Protein AF-X8J0F7-F1 (afdb_monomer_lite)

pLDDT: mean 70.77, std 17.26, range [36.97, 91.19]

Sequence (158 aa):
MPSQSASIRELEEFAALPSLRHLTVNLDLKHPDLPTELDFECTTLETLTSSGPVRLSTVYKDLSLSARVLLSLWPSLERVTWSDEDPARTQLAHFFNSEVLPFNRKLLFGTHRDDAESSANMSKKEMKALFKLVMEDVEEADSDSDVDTYFSEESGSE

Radius of gyration: 21.39 Å; chains: 1; bounding box: 71×49×49 Å

Secondary structure (DSSP, 8-state):
-----B-HHHHHHHHTSTT--EEEE-BEESSPPPPP---S------EEEE-SS-EE-SSHHHHHHHHHHHHHH-TT--EEEE--S-HHHHHHHHHIIIIIHHHHHHHHHPPSSSSHHHHTTS-HHHHHHHHHHHHHHHHHTT----------------

Organism: NCBI:txid1086054

Structure (mmCIF, N/CA/C/O backbone):
data_AF-X8J0F7-F1
#
_entry.id   AF-X8J0F7-F1
#
loop_
_atom_site.group_PDB
_atom_site.id
_atom_site.type_symbol
_atom_site.label_atom_id
_atom_site.label_alt_id
_atom_site.label_comp_id
_atom_site.label_asym_id
_atom_site.label_entity_id
_atom_site.label_seq_id
_atom_site.pdbx_PDB_ins_code
_atom_site.Cartn_x
_atom_site.Cartn_y
_atom_site.Cartn_z
_atom_site.occupancy
_atom_site.B_iso_or_equiv
_atom_site.auth_seq_id
_atom_site.auth_comp_id
_atom_site.auth_asym_id
_atom_site.auth_atom_id
_atom_site.pdbx_PDB_model_num
ATOM 1 N N . MET A 1 1 ? 5.377 22.101 -10.826 1.00 38.06 1 MET A N 1
ATOM 2 C CA . MET A 1 1 ? 5.559 22.239 -9.363 1.00 38.06 1 MET A CA 1
ATOM 3 C C . MET A 1 1 ? 6.566 21.187 -8.940 1.00 38.06 1 MET A C 1
ATOM 5 O O . MET A 1 1 ? 6.484 20.106 -9.513 1.00 38.06 1 MET A O 1
ATOM 9 N N . PRO A 1 2 ? 7.532 21.461 -8.047 1.00 39.62 2 PRO A N 1
ATOM 10 C CA . PRO A 1 2 ? 8.383 20.388 -7.554 1.00 39.62 2 PRO A CA 1
ATOM 11 C C . PRO A 1 2 ? 7.465 19.366 -6.880 1.00 39.62 2 PRO A C 1
ATOM 13 O O . PRO A 1 2 ? 6.646 19.727 -6.037 1.00 39.62 2 PRO A O 1
ATOM 16 N N . SER A 1 3 ? 7.528 18.124 -7.350 1.00 51.38 3 SER A N 1
ATOM 17 C CA . SER A 1 3 ? 6.732 16.998 -6.875 1.00 51.38 3 SER A CA 1
ATOM 18 C C . SER A 1 3 ? 7.201 16.635 -5.469 1.00 51.38 3 SER A C 1
ATOM 20 O O . SER A 1 3 ? 8.025 15.735 -5.303 1.00 51.38 3 SER A O 1
ATOM 22 N N . GLN A 1 4 ? 6.760 17.390 -4.464 1.00 65.75 4 GLN A N 1
ATOM 23 C CA . GLN A 1 4 ? 7.032 17.052 -3.074 1.00 65.75 4 GLN A CA 1
ATOM 24 C C . GLN A 1 4 ? 6.394 15.694 -2.808 1.00 65.75 4 GLN A C 1
ATOM 26 O O . GLN A 1 4 ? 5.190 15.512 -2.993 1.00 65.75 4 GLN A O 1
ATOM 31 N N . SER A 1 5 ? 7.243 14.711 -2.518 1.00 72.06 5 SER A N 1
ATOM 32 C CA . SER A 1 5 ? 6.780 13.411 -2.068 1.00 72.06 5 SER A CA 1
ATOM 33 C C . SER A 1 5 ? 6.149 13.579 -0.691 1.00 72.06 5 SER A C 1
ATOM 35 O O . SER A 1 5 ? 6.738 14.252 0.150 1.00 72.06 5 SER A O 1
ATOM 37 N N . ALA A 1 6 ? 4.987 12.968 -0.469 1.00 75.31 6 ALA A N 1
ATOM 38 C CA . ALA A 1 6 ? 4.347 12.918 0.830 1.00 75.31 6 ALA A CA 1
ATOM 39 C C . ALA A 1 6 ? 5.215 12.088 1.778 1.00 75.31 6 ALA A C 1
ATOM 41 O O . ALA A 1 6 ? 5.395 10.880 1.594 1.00 75.31 6 ALA A O 1
ATOM 42 N N . SER A 1 7 ? 5.764 12.763 2.776 1.00 75.88 7 SER A N 1
ATOM 43 C CA . SER A 1 7 ? 6.413 12.155 3.928 1.00 75.88 7 SER A CA 1
ATOM 44 C C . SER A 1 7 ? 5.392 11.427 4.803 1.00 75.88 7 SER A C 1
ATOM 46 O O . SER A 1 7 ? 4.195 11.707 4.756 1.00 75.88 7 SER A O 1
ATOM 48 N N . ILE A 1 8 ? 5.861 10.524 5.666 1.00 77.06 8 ILE A N 1
ATOM 49 C CA . ILE A 1 8 ? 4.989 9.801 6.606 1.00 77.06 8 ILE A CA 1
ATOM 50 C C . ILE A 1 8 ? 4.225 10.761 7.522 1.00 77.06 8 ILE A C 1
ATOM 52 O O . ILE A 1 8 ? 3.048 10.539 7.781 1.00 77.06 8 ILE A O 1
ATOM 56 N N . ARG A 1 9 ? 4.841 11.880 7.918 1.00 76.06 9 ARG A N 1
ATOM 57 C CA . ARG A 1 9 ? 4.177 12.923 8.707 1.00 76.06 9 ARG A CA 1
ATOM 58 C C . ARG A 1 9 ? 2.995 13.560 7.971 1.00 76.06 9 ARG A C 1
ATOM 60 O O . ARG A 1 9 ? 1.953 13.794 8.566 1.00 76.06 9 ARG A O 1
ATOM 67 N N . GLU A 1 10 ? 3.130 13.817 6.674 1.00 81.38 10 GLU A N 1
ATOM 68 C CA . GLU A 1 10 ? 2.009 14.322 5.873 1.00 81.38 10 GLU A CA 1
ATOM 69 C C . GLU A 1 10 ? 0.919 13.249 5.724 1.00 81.38 10 GLU A C 1
ATOM 71 O O . GLU A 1 10 ? -0.267 13.567 5.775 1.00 81.38 10 GLU A O 1
ATOM 76 N N . LEU A 1 11 ? 1.292 11.967 5.613 1.00 84.56 11 LEU A N 1
ATOM 77 C CA . LEU A 1 11 ? 0.326 10.861 5.613 1.00 84.56 11 LEU A CA 1
ATOM 78 C C . LEU A 1 11 ? -0.441 10.754 6.942 1.00 84.56 11 LEU A C 1
ATOM 80 O O . LEU A 1 11 ? -1.639 10.483 6.904 1.00 84.56 11 LEU A O 1
ATOM 84 N N . GLU A 1 12 ? 0.202 11.004 8.087 1.00 84.88 12 GLU A N 1
ATOM 85 C CA . GLU A 1 12 ? -0.459 11.084 9.401 1.00 84.88 12 GLU A CA 1
ATOM 86 C C . GLU A 1 12 ? -1.516 12.194 9.433 1.00 84.88 12 GLU A C 1
ATOM 88 O O . GLU A 1 12 ? -2.652 11.957 9.847 1.00 84.88 12 GLU A O 1
ATOM 93 N N . GLU A 1 13 ? -1.179 13.387 8.934 1.00 83.19 13 GLU A N 1
ATOM 94 C CA . GLU A 1 13 ? -2.120 14.510 8.858 1.00 83.19 13 GLU A CA 1
ATOM 95 C C . GLU A 1 13 ? -3.337 14.173 7.985 1.00 83.19 13 GLU A C 1
ATOM 97 O O . GLU A 1 13 ? -4.473 14.479 8.357 1.00 83.19 13 GLU A O 1
ATOM 102 N N . PHE A 1 14 ? -3.135 13.482 6.856 1.00 85.25 14 PHE A N 1
ATOM 103 C CA . PHE A 1 14 ? -4.243 12.997 6.029 1.00 85.25 14 PHE A CA 1
ATOM 104 C C . PHE A 1 14 ? -5.058 11.907 6.723 1.00 85.25 14 PHE A C 1
ATOM 106 O O . PHE A 1 14 ? -6.282 11.874 6.587 1.00 85.25 14 PHE A O 1
ATOM 113 N N . ALA A 1 15 ? -4.407 11.019 7.471 1.00 84.25 15 ALA A N 1
ATOM 114 C CA . ALA A 1 15 ? -5.077 9.936 8.173 1.00 84.25 15 ALA A CA 1
ATOM 115 C C . ALA A 1 15 ? -6.011 10.433 9.285 1.00 84.25 15 ALA A C 1
ATOM 117 O O . ALA A 1 15 ? -6.984 9.741 9.583 1.00 84.25 15 ALA A O 1
ATOM 118 N N . ALA A 1 16 ? -5.783 11.640 9.812 1.00 82.38 16 ALA A N 1
ATOM 119 C CA . ALA A 1 16 ? -6.661 12.309 10.771 1.00 82.38 16 ALA A CA 1
ATOM 120 C C . ALA A 1 16 ? -7.908 12.974 10.142 1.00 82.38 16 ALA A C 1
ATOM 122 O O . ALA A 1 16 ? -8.793 13.429 10.871 1.00 82.38 16 ALA A O 1
ATOM 123 N N . LEU A 1 17 ? -8.013 13.064 8.808 1.00 81.19 17 LEU A N 1
ATOM 124 C CA . LEU A 1 17 ? -9.132 13.744 8.146 1.00 81.19 17 LEU A CA 1
ATOM 125 C C . LEU A 1 17 ? -10.400 12.872 8.114 1.00 81.19 17 LEU A C 1
ATOM 127 O O . LEU A 1 17 ? -10.439 11.870 7.394 1.00 81.19 17 LEU A O 1
ATOM 131 N N . PRO A 1 18 ? -11.493 13.262 8.795 1.00 74.69 18 PRO A N 1
ATOM 132 C CA . PRO A 1 18 ? -12.695 12.441 8.848 1.00 74.69 18 PRO A CA 1
ATOM 133 C C . PRO A 1 18 ? -13.294 12.242 7.450 1.00 74.69 18 PRO A C 1
ATOM 135 O O . PRO A 1 18 ? -13.391 13.173 6.653 1.00 74.69 18 PRO A O 1
ATOM 138 N N . SER A 1 19 ? -13.773 11.025 7.176 1.00 76.94 19 SER A N 1
ATOM 139 C CA . SER A 1 19 ? -14.406 10.635 5.902 1.00 76.94 19 SER A CA 1
ATOM 140 C C . SER A 1 19 ? -13.498 10.640 4.662 1.00 76.94 19 SER A C 1
ATOM 142 O O . SER A 1 19 ? -14.010 10.582 3.540 1.00 76.94 19 SER A O 1
ATOM 144 N N . LEU A 1 20 ? -12.170 10.668 4.823 1.00 82.38 20 LEU A N 1
ATOM 145 C CA . LEU A 1 20 ? -11.245 10.499 3.704 1.00 82.38 20 LEU A CA 1
ATOM 146 C C . LEU A 1 20 ? -11.343 9.069 3.138 1.00 82.38 20 LEU A C 1
ATOM 148 O O . LEU A 1 20 ? -10.981 8.103 3.801 1.00 82.38 20 LEU A O 1
ATOM 152 N N . ARG A 1 21 ? -11.841 8.937 1.902 1.00 80.12 21 ARG A N 1
ATOM 153 C CA . ARG A 1 21 ? -11.978 7.639 1.200 1.00 80.12 21 ARG A CA 1
ATOM 154 C C . ARG A 1 21 ? -10.952 7.419 0.094 1.00 80.12 21 ARG A C 1
ATOM 156 O O . ARG A 1 21 ? -10.605 6.281 -0.213 1.00 80.12 21 ARG A O 1
ATOM 163 N N . HIS A 1 22 ? -10.464 8.514 -0.482 1.00 82.75 22 HIS A N 1
ATOM 164 C CA . HIS A 1 22 ? -9.505 8.511 -1.576 1.00 82.75 22 HIS A CA 1
ATOM 165 C C . HIS A 1 22 ? -8.441 9.574 -1.320 1.00 82.75 22 HIS A C 1
ATOM 167 O O . HIS A 1 22 ? -8.775 10.723 -1.031 1.00 82.75 22 HIS A O 1
ATOM 173 N N . LEU A 1 23 ? -7.173 9.193 -1.458 1.00 86.38 23 LEU A N 1
ATOM 174 C CA . LEU A 1 23 ? -6.031 10.093 -1.331 1.00 86.38 23 LEU A CA 1
ATOM 175 C C . LEU A 1 23 ? -5.135 9.929 -2.555 1.00 86.38 23 LEU A C 1
ATOM 177 O O . LEU A 1 23 ? -4.815 8.807 -2.940 1.00 86.38 23 LEU A O 1
ATOM 181 N N . THR A 1 24 ? -4.749 11.044 -3.173 1.00 87.44 24 THR A N 1
ATOM 182 C CA . THR A 1 24 ? -3.781 11.072 -4.275 1.00 87.44 24 THR A CA 1
ATOM 183 C C . THR A 1 24 ? -2.620 11.968 -3.880 1.00 87.44 24 THR A C 1
ATOM 185 O O . THR A 1 24 ? -2.813 13.165 -3.682 1.00 87.44 24 THR A O 1
ATOM 188 N N . VAL A 1 25 ? -1.432 11.388 -3.745 1.00 86.12 25 VAL A N 1
ATOM 189 C CA . VAL A 1 25 ? -0.197 12.078 -3.344 1.00 86.12 25 VAL A CA 1
ATOM 190 C C . VAL A 1 25 ? 0.982 11.500 -4.119 1.00 86.12 25 VAL A C 1
ATOM 192 O O . VAL A 1 25 ? 0.877 10.420 -4.683 1.00 86.12 25 VAL A O 1
ATOM 195 N N . ASN A 1 26 ? 2.125 12.179 -4.163 1.00 85.50 26 ASN A N 1
ATOM 196 C CA . ASN A 1 26 ? 3.350 11.556 -4.666 1.00 85.50 26 ASN A CA 1
ATOM 197 C C . ASN A 1 26 ? 3.979 10.736 -3.530 1.00 85.50 26 ASN A C 1
ATOM 199 O O . ASN A 1 26 ? 4.495 11.325 -2.592 1.00 85.50 26 ASN A O 1
ATOM 203 N N . LEU A 1 27 ? 3.892 9.407 -3.549 1.00 85.62 27 LEU A N 1
ATOM 204 C CA . LEU A 1 27 ? 4.279 8.582 -2.400 1.00 85.62 27 LEU A CA 1
ATOM 205 C C . LEU A 1 27 ? 5.732 8.093 -2.515 1.00 85.62 27 LEU A C 1
ATOM 207 O O . LEU A 1 27 ? 6.099 7.486 -3.521 1.00 85.62 27 LEU A O 1
ATOM 211 N N . ASP A 1 28 ? 6.539 8.308 -1.473 1.00 86.06 28 ASP A N 1
ATOM 212 C CA . ASP A 1 28 ? 7.914 7.798 -1.382 1.00 86.06 28 ASP A CA 1
ATOM 213 C C . ASP A 1 28 ? 8.078 6.906 -0.146 1.00 86.06 28 ASP A C 1
ATOM 215 O O . ASP A 1 28 ? 8.026 7.372 0.988 1.00 86.06 28 ASP A O 1
ATOM 219 N N . LEU A 1 29 ? 8.249 5.606 -0.383 1.00 83.88 29 LEU A N 1
ATOM 220 C CA . LEU A 1 29 ? 8.420 4.563 0.634 1.00 83.88 29 LEU A CA 1
ATOM 221 C C . LEU A 1 29 ? 9.776 3.865 0.471 1.00 83.88 29 LEU A C 1
ATOM 223 O O . LEU A 1 29 ? 9.953 2.711 0.870 1.00 83.88 29 LEU A O 1
ATOM 227 N N . LYS A 1 30 ? 10.745 4.532 -0.166 1.00 83.12 30 LYS A N 1
ATOM 228 C CA . LYS A 1 30 ? 12.085 3.971 -0.351 1.00 83.12 30 LYS A CA 1
ATOM 229 C C . LYS A 1 30 ? 12.824 3.831 0.980 1.00 83.12 30 LYS A C 1
ATOM 231 O O . LYS A 1 30 ? 13.584 2.885 1.165 1.00 83.12 30 LYS A O 1
ATOM 236 N N . HIS A 1 31 ? 12.573 4.753 1.904 1.00 78.25 31 HIS A N 1
ATOM 237 C CA . HIS A 1 31 ? 13.156 4.781 3.241 1.00 78.25 31 HIS A CA 1
ATOM 238 C C . HIS A 1 31 ? 12.037 5.022 4.259 1.00 78.25 31 HIS A C 1
ATOM 240 O O . HIS A 1 31 ? 11.799 6.164 4.640 1.00 78.25 31 HIS A O 1
ATOM 246 N N . PRO A 1 32 ? 11.278 3.974 4.623 1.00 74.81 32 PRO A N 1
ATOM 247 C CA . PRO A 1 32 ? 10.144 4.129 5.519 1.00 74.81 32 PRO A CA 1
ATOM 248 C C . PRO A 1 32 ? 10.619 4.442 6.937 1.00 74.81 32 PRO A C 1
ATOM 250 O O . PRO A 1 32 ? 11.340 3.654 7.549 1.00 74.81 32 PRO A O 1
ATOM 253 N N . ASP A 1 33 ? 10.152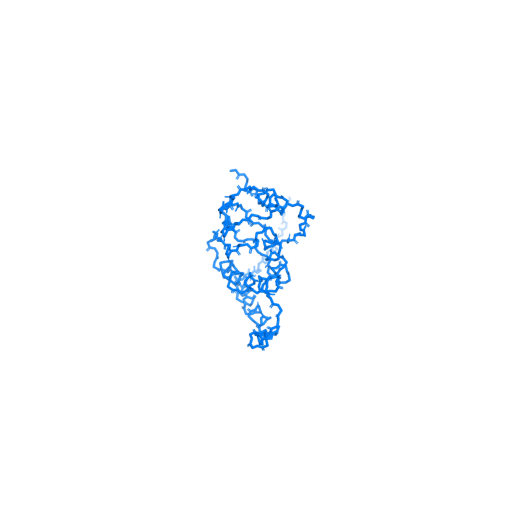 5.566 7.464 1.00 74.00 33 ASP A N 1
ATOM 254 C CA . ASP A 1 33 ? 10.272 5.907 8.876 1.00 74.00 33 ASP A CA 1
ATOM 255 C C . ASP A 1 33 ? 9.112 5.305 9.686 1.00 74.00 33 ASP A C 1
ATOM 257 O O . ASP A 1 33 ? 8.094 4.867 9.146 1.00 74.00 33 ASP A O 1
ATOM 261 N N . LEU A 1 34 ? 9.263 5.237 11.006 1.00 73.50 34 LEU A N 1
ATOM 262 C CA . LEU A 1 34 ? 8.154 4.861 11.881 1.00 73.50 34 LEU A CA 1
ATOM 263 C C . LEU A 1 34 ? 7.229 6.068 12.083 1.00 73.50 34 LEU A C 1
ATOM 265 O O . LEU A 1 34 ? 7.740 7.177 12.250 1.00 73.50 34 LEU A O 1
ATOM 269 N N . PRO A 1 35 ? 5.899 5.869 12.102 1.00 68.81 35 PRO A N 1
ATOM 270 C CA . PRO A 1 35 ? 4.981 6.940 12.433 1.00 68.81 35 PRO A CA 1
ATOM 271 C C . PRO A 1 35 ? 5.191 7.385 13.883 1.00 68.81 35 PRO A C 1
ATOM 273 O O . PRO A 1 35 ? 5.588 6.592 14.748 1.00 68.81 35 PRO A O 1
ATOM 276 N N . THR A 1 36 ? 4.900 8.653 14.139 1.00 66.62 36 THR A N 1
ATOM 277 C CA . THR A 1 36 ? 4.744 9.172 15.502 1.00 66.62 36 THR A CA 1
ATOM 278 C C . THR A 1 36 ? 3.470 8.561 16.101 1.00 66.62 36 THR A C 1
ATOM 280 O O . THR A 1 36 ? 2.582 8.150 15.355 1.00 66.62 36 THR A O 1
ATOM 283 N N . GLU A 1 37 ? 3.389 8.421 17.431 1.00 65.25 37 GLU A N 1
ATOM 284 C CA . GLU A 1 37 ? 2.230 7.814 18.111 1.00 65.25 37 GLU A CA 1
ATOM 285 C C . GLU A 1 37 ? 0.894 8.317 17.527 1.00 65.25 37 GLU A C 1
ATOM 287 O O . GLU A 1 37 ? 0.639 9.519 17.442 1.00 65.25 37 GLU A O 1
ATOM 292 N N . LEU A 1 38 ? 0.067 7.377 17.055 1.00 65.31 38 LEU A N 1
ATOM 293 C CA . LEU A 1 38 ? -1.200 7.671 16.390 1.00 65.31 38 LEU A CA 1
ATOM 294 C C . LEU A 1 38 ? -2.282 7.906 17.448 1.00 65.31 38 LEU A C 1
ATOM 296 O O . LEU A 1 38 ? -2.994 6.983 17.837 1.00 65.31 38 LEU A O 1
ATOM 300 N N . ASP A 1 39 ? -2.409 9.150 17.902 1.00 65.12 39 ASP A N 1
ATOM 301 C CA . ASP A 1 39 ? -3.393 9.555 18.919 1.00 65.12 39 ASP A CA 1
ATOM 302 C C . ASP A 1 39 ? -4.790 9.868 18.341 1.00 65.12 39 ASP A C 1
ATOM 304 O O . ASP A 1 39 ? -5.634 10.477 19.004 1.00 65.12 39 ASP A O 1
ATOM 308 N N . PHE A 1 40 ? -5.059 9.479 17.092 1.00 66.25 40 PHE A N 1
ATOM 309 C CA . PHE A 1 40 ? -6.296 9.804 16.383 1.00 66.25 40 PHE A CA 1
ATOM 310 C C . PHE A 1 40 ? -7.055 8.560 15.911 1.00 66.25 40 PHE A C 1
ATOM 312 O O . PHE A 1 40 ? -6.484 7.512 15.612 1.00 66.25 40 PHE A O 1
ATOM 319 N N . GLU A 1 41 ? -8.381 8.689 15.828 1.00 67.38 41 GLU A N 1
ATOM 320 C CA . GLU A 1 41 ? -9.245 7.642 15.288 1.00 67.38 41 GLU A CA 1
ATOM 321 C C . GLU A 1 41 ? -8.970 7.491 13.785 1.00 67.38 41 GLU A C 1
ATOM 323 O O . GLU A 1 41 ? -9.189 8.413 12.997 1.00 67.38 41 GLU A O 1
ATOM 328 N N . CYS A 1 42 ? -8.415 6.339 13.402 1.00 68.00 42 CYS A N 1
ATOM 329 C CA . CYS A 1 42 ? -7.951 6.093 12.041 1.00 68.00 42 CYS A CA 1
ATOM 330 C C . CYS A 1 42 ? -9.116 6.047 11.044 1.00 68.00 42 CYS A C 1
ATOM 332 O O . CYS A 1 42 ? -10.187 5.500 11.314 1.00 68.00 42 CYS A O 1
ATOM 334 N N . THR A 1 43 ? -8.888 6.598 9.856 1.00 70.19 43 THR A N 1
ATOM 335 C CA . THR A 1 43 ? -9.915 6.757 8.820 1.00 70.19 43 THR A CA 1
ATOM 336 C C . THR A 1 43 ? -10.074 5.513 7.944 1.00 70.19 43 THR A C 1
ATOM 338 O O . THR A 1 43 ? -9.182 4.669 7.835 1.00 70.19 43 THR A O 1
ATOM 341 N N . THR A 1 44 ? -11.228 5.389 7.280 1.00 77.56 44 THR A N 1
ATOM 342 C CA . THR A 1 44 ? -11.566 4.266 6.387 1.00 77.56 44 THR A CA 1
ATOM 343 C C . THR A 1 44 ? -11.074 4.487 4.953 1.00 77.56 44 THR A C 1
ATOM 345 O O . THR A 1 44 ? -11.816 4.293 3.990 1.00 77.56 44 THR A O 1
ATOM 348 N N . LEU A 1 45 ? -9.821 4.920 4.786 1.00 84.81 45 LEU A N 1
ATOM 349 C CA . LEU A 1 45 ? -9.236 5.052 3.454 1.00 84.81 45 LEU A CA 1
ATOM 350 C C . LEU A 1 45 ? -9.068 3.660 2.833 1.00 84.81 45 LEU A C 1
ATOM 352 O O . LEU A 1 45 ? -8.296 2.848 3.333 1.00 84.81 45 LEU A O 1
ATOM 356 N N . GLU A 1 46 ? -9.763 3.397 1.729 1.00 84.94 46 GLU A N 1
ATOM 357 C CA . GLU A 1 46 ? -9.694 2.106 1.026 1.00 84.94 46 GLU A CA 1
ATOM 358 C C . GLU A 1 46 ? -8.634 2.114 -0.083 1.00 84.94 46 GLU A C 1
ATOM 360 O O . GLU A 1 46 ? -8.014 1.089 -0.370 1.00 84.94 46 GLU A O 1
ATOM 365 N N . THR A 1 47 ? -8.416 3.270 -0.724 1.00 86.06 47 THR A N 1
ATOM 366 C CA . THR A 1 47 ? -7.503 3.410 -1.869 1.00 86.06 47 THR A CA 1
ATOM 367 C C . THR A 1 47 ? -6.572 4.610 -1.711 1.00 86.06 47 THR A C 1
ATOM 369 O O . THR A 1 47 ? -7.018 5.761 -1.671 1.00 86.06 47 THR A O 1
ATOM 372 N N . LEU A 1 48 ? -5.267 4.329 -1.717 1.00 88.19 48 LEU A N 1
ATOM 373 C CA . LEU A 1 48 ? -4.190 5.317 -1.802 1.00 88.19 48 LEU A CA 1
ATOM 374 C C . LEU A 1 48 ? -3.624 5.330 -3.225 1.00 88.19 48 LEU A C 1
ATOM 376 O O . LEU A 1 48 ? -3.280 4.279 -3.759 1.00 88.19 48 LEU A O 1
ATOM 380 N N . THR A 1 49 ? -3.523 6.500 -3.847 1.00 88.12 49 THR A N 1
ATOM 381 C CA . THR A 1 49 ? -2.977 6.660 -5.201 1.00 88.12 49 THR A CA 1
ATOM 382 C C . THR A 1 49 ? -1.669 7.437 -5.149 1.00 88.12 49 THR A C 1
ATOM 384 O O . THR A 1 49 ? -1.645 8.583 -4.706 1.00 88.12 49 THR A O 1
ATOM 387 N N . SER A 1 50 ? -0.591 6.821 -5.630 1.00 87.38 50 SER A N 1
ATOM 388 C CA . SER A 1 50 ? 0.673 7.487 -5.909 1.00 87.38 50 SER A CA 1
ATOM 389 C C . SER A 1 50 ? 0.653 8.076 -7.322 1.00 87.38 50 SER A C 1
ATOM 391 O O . SER A 1 50 ? 0.584 7.341 -8.312 1.00 87.38 50 SER A O 1
ATOM 393 N N . SER A 1 51 ? 0.686 9.406 -7.422 1.00 82.38 51 SER A N 1
ATOM 394 C CA . SER A 1 51 ? 0.627 10.151 -8.692 1.00 82.38 51 SER A CA 1
ATOM 395 C C . SER A 1 51 ? 1.994 10.383 -9.345 1.00 82.38 51 SER A C 1
ATOM 397 O O . SER A 1 51 ? 2.117 11.232 -10.226 1.00 82.38 51 SER A O 1
ATOM 399 N N . GLY A 1 52 ? 3.032 9.694 -8.878 1.00 77.88 52 GLY A N 1
ATOM 400 C CA . GLY A 1 52 ? 4.392 9.792 -9.396 1.00 77.88 52 GLY A CA 1
ATOM 401 C C . GLY A 1 52 ? 5.047 8.418 -9.521 1.00 77.88 52 GLY A C 1
ATOM 402 O O . GLY A 1 52 ? 4.416 7.416 -9.164 1.00 77.88 52 GLY A O 1
ATOM 403 N N . PRO A 1 53 ? 6.309 8.383 -9.997 1.00 78.75 53 PRO A N 1
ATOM 404 C CA . PRO A 1 53 ? 7.058 7.146 -10.155 1.00 78.75 53 PRO A CA 1
ATOM 405 C C . PRO A 1 53 ? 7.028 6.316 -8.874 1.00 78.75 53 PRO A C 1
ATOM 407 O O . PRO A 1 53 ? 7.079 6.854 -7.765 1.00 78.75 53 PRO A O 1
ATOM 410 N N . VAL A 1 54 ? 6.976 5.000 -9.020 1.00 80.94 54 VAL A N 1
ATOM 411 C CA . VAL A 1 54 ? 7.032 4.054 -7.913 1.00 80.94 54 VAL A CA 1
ATOM 412 C C . VAL A 1 54 ? 8.361 4.225 -7.189 1.00 80.94 54 VAL A C 1
ATOM 414 O O . VAL A 1 54 ? 9.441 3.993 -7.732 1.00 80.94 54 VAL A O 1
ATOM 417 N N . ARG A 1 55 ? 8.279 4.602 -5.917 1.00 84.44 55 ARG A N 1
ATOM 418 C CA . ARG A 1 55 ? 9.430 4.751 -5.028 1.00 84.44 55 ARG A CA 1
ATOM 419 C C . ARG A 1 55 ? 9.299 3.797 -3.859 1.00 84.44 55 ARG A C 1
ATOM 421 O O . ARG A 1 55 ? 8.962 4.182 -2.745 1.00 84.44 55 ARG A O 1
ATOM 428 N N . LEU A 1 56 ? 9.525 2.526 -4.153 1.00 83.88 56 LEU A N 1
ATOM 429 C CA . LEU A 1 56 ? 9.525 1.445 -3.178 1.00 83.88 56 LEU A CA 1
ATOM 430 C C . LEU A 1 56 ? 10.963 1.013 -2.889 1.00 83.88 56 LEU A C 1
ATOM 432 O O . LEU A 1 56 ? 11.805 0.999 -3.788 1.00 83.88 56 LEU A O 1
ATOM 436 N N . SER A 1 57 ? 11.248 0.655 -1.636 1.00 82.19 57 SER A N 1
ATOM 437 C CA . SER A 1 57 ? 12.511 -0.008 -1.309 1.00 82.19 57 SER A CA 1
ATOM 438 C C . SER A 1 57 ? 12.560 -1.362 -2.004 1.00 82.19 57 SER A C 1
ATOM 440 O O . SER A 1 57 ? 11.569 -2.091 -2.036 1.00 82.19 57 SER A O 1
ATOM 442 N N . THR A 1 58 ? 13.724 -1.741 -2.514 1.00 80.69 58 THR A N 1
ATOM 443 C CA . THR A 1 58 ? 13.931 -3.124 -2.935 1.00 80.69 58 THR A CA 1
ATOM 444 C C . THR A 1 58 ? 14.053 -4.031 -1.712 1.00 80.69 58 THR A C 1
ATOM 446 O O . THR A 1 58 ? 13.773 -5.208 -1.795 1.00 80.69 58 THR A O 1
ATOM 449 N N . VAL A 1 59 ? 14.365 -3.546 -0.513 1.00 82.38 59 VAL A N 1
ATOM 450 C CA . VAL A 1 5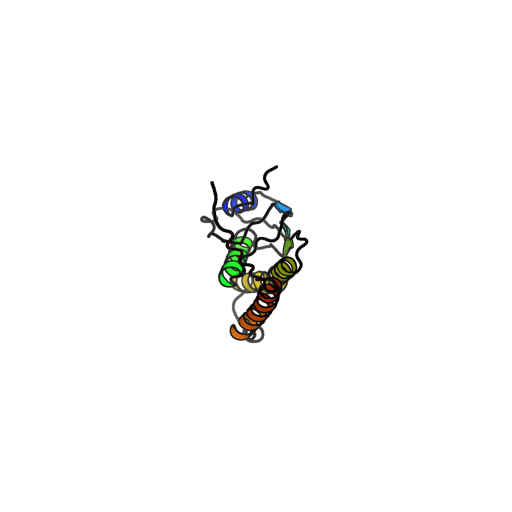9 ? 14.541 -4.425 0.650 1.00 82.38 59 VAL A CA 1
ATOM 451 C C . VAL A 1 59 ? 13.187 -4.871 1.221 1.00 82.38 59 VAL A C 1
ATOM 453 O O . VAL A 1 59 ? 12.402 -4.062 1.707 1.00 82.38 59 VAL A O 1
ATOM 456 N N . TYR A 1 60 ? 12.935 -6.186 1.285 1.00 80.19 60 TYR A N 1
ATOM 457 C CA . TYR A 1 60 ? 11.676 -6.742 1.825 1.00 80.19 60 TYR A CA 1
ATOM 458 C C . TYR A 1 60 ? 11.315 -6.245 3.235 1.00 80.19 60 TYR A C 1
ATOM 460 O O . TYR A 1 60 ? 10.138 -6.062 3.553 1.00 80.19 60 TYR A O 1
ATOM 468 N N . LYS A 1 61 ? 12.315 -6.052 4.107 1.00 80.50 61 LYS A N 1
ATOM 469 C CA . LYS A 1 61 ? 12.085 -5.521 5.460 1.00 80.50 61 LYS A CA 1
ATOM 470 C C . LYS A 1 61 ? 11.474 -4.123 5.409 1.00 80.50 61 LYS A C 1
ATOM 472 O O . LYS A 1 61 ? 10.534 -3.864 6.152 1.00 80.50 61 LYS A O 1
ATOM 477 N N . ASP A 1 62 ? 11.963 -3.286 4.507 1.00 84.69 62 ASP A N 1
ATOM 478 C CA . ASP A 1 62 ? 11.494 -1.918 4.327 1.00 84.69 62 ASP A CA 1
ATOM 479 C C . ASP A 1 62 ? 10.117 -1.917 3.653 1.00 84.69 62 ASP A C 1
ATOM 481 O O . ASP A 1 62 ? 9.217 -1.212 4.095 1.00 84.69 62 ASP A O 1
ATOM 485 N N . LEU A 1 63 ? 9.878 -2.783 2.662 1.00 85.69 63 LEU A N 1
ATOM 486 C CA . LEU A 1 63 ? 8.536 -2.970 2.088 1.00 85.69 63 LEU A CA 1
ATOM 487 C C . LEU A 1 63 ? 7.519 -3.395 3.151 1.00 85.69 63 LEU A C 1
ATOM 489 O O . LEU A 1 63 ? 6.422 -2.847 3.233 1.00 85.69 63 LEU A O 1
ATOM 493 N N . SER A 1 64 ? 7.894 -4.357 3.995 1.00 85.00 64 SER A N 1
ATOM 494 C CA . SER A 1 64 ? 7.044 -4.816 5.094 1.00 85.00 64 SER A CA 1
ATOM 495 C C . SER A 1 64 ? 6.798 -3.710 6.112 1.00 85.00 64 SER A C 1
ATOM 497 O O . SER A 1 64 ? 5.677 -3.569 6.593 1.00 85.00 64 SER A O 1
ATOM 499 N N . LEU A 1 65 ? 7.824 -2.919 6.436 1.00 85.69 65 LEU A N 1
ATOM 500 C CA . LEU A 1 65 ? 7.682 -1.765 7.316 1.00 85.69 65 LEU A CA 1
ATOM 501 C C . LEU A 1 65 ? 6.715 -0.746 6.711 1.00 85.69 65 LEU A C 1
ATOM 503 O O . LEU A 1 65 ? 5.754 -0.369 7.367 1.00 85.69 65 LEU A O 1
ATOM 507 N N . SER A 1 66 ? 6.892 -0.408 5.436 1.00 89.31 66 SER A N 1
ATOM 508 C CA . SER A 1 66 ? 6.013 0.498 4.694 1.00 89.31 66 SER A CA 1
ATOM 509 C C . SER A 1 66 ? 4.557 0.032 4.726 1.00 89.31 66 SER A C 1
ATOM 511 O O . SER A 1 66 ? 3.665 0.804 5.064 1.00 89.31 66 SER A O 1
ATOM 513 N N . ALA A 1 67 ? 4.309 -1.252 4.448 1.00 89.81 67 ALA A N 1
ATOM 514 C CA . ALA A 1 67 ? 2.969 -1.828 4.513 1.00 89.81 67 ALA A CA 1
ATOM 515 C C . ALA A 1 67 ? 2.363 -1.723 5.918 1.00 89.81 67 ALA A C 1
ATOM 517 O O . ALA A 1 67 ? 1.188 -1.396 6.050 1.00 89.81 67 ALA A O 1
ATOM 518 N N . ARG A 1 68 ? 3.154 -1.961 6.971 1.00 87.00 68 ARG A N 1
ATOM 519 C CA . ARG A 1 68 ? 2.691 -1.811 8.358 1.00 87.00 68 ARG A CA 1
ATOM 52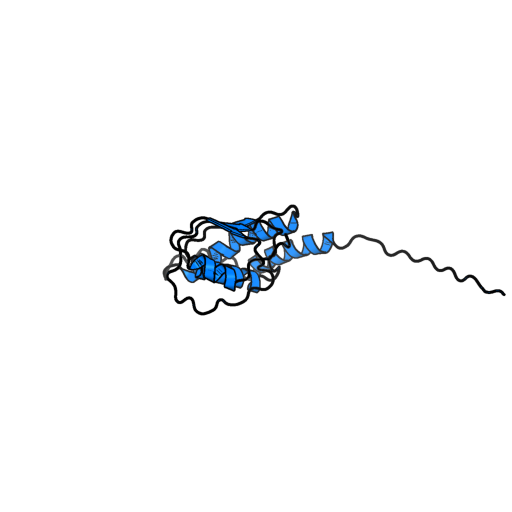0 C C . ARG A 1 68 ? 2.336 -0.371 8.682 1.00 87.00 68 ARG A C 1
ATOM 522 O O . ARG A 1 68 ? 1.275 -0.158 9.245 1.00 87.00 68 ARG A O 1
ATOM 529 N N . VAL A 1 69 ? 3.178 0.592 8.309 1.00 88.06 69 VAL A N 1
ATOM 530 C CA . VAL A 1 69 ? 2.894 2.016 8.541 1.00 88.06 69 VAL A CA 1
ATOM 531 C C . VAL A 1 69 ? 1.592 2.416 7.857 1.00 88.06 69 VAL A C 1
ATOM 533 O O . VAL A 1 69 ? 0.708 2.964 8.507 1.00 88.06 69 VAL A O 1
ATOM 536 N N . LEU A 1 70 ? 1.426 2.067 6.579 1.00 89.75 70 LEU A N 1
ATOM 537 C CA . LEU A 1 70 ? 0.205 2.377 5.837 1.00 89.75 70 LEU A CA 1
ATOM 538 C C . LEU A 1 70 ? -1.044 1.743 6.461 1.00 89.75 70 LEU A C 1
ATOM 540 O O . LEU A 1 70 ? -2.080 2.392 6.537 1.00 89.75 70 LEU A O 1
ATOM 544 N N . LEU A 1 71 ? -0.950 0.493 6.919 1.00 88.56 71 LEU A N 1
ATOM 545 C CA . LEU A 1 71 ? -2.058 -0.206 7.573 1.00 88.56 71 LEU A CA 1
ATOM 546 C C . LEU A 1 71 ? -2.359 0.333 8.975 1.00 88.56 71 LEU A C 1
ATOM 548 O O . LEU A 1 71 ? -3.509 0.284 9.397 1.00 88.56 71 LEU A O 1
ATOM 552 N N . SER A 1 72 ?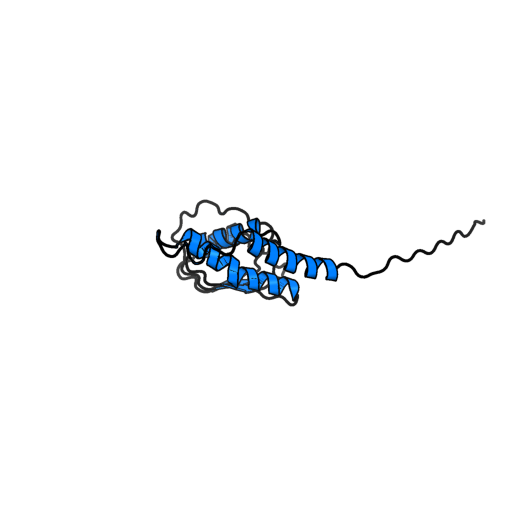 -1.358 0.851 9.688 1.00 85.88 72 SER A N 1
ATOM 553 C CA . SER A 1 72 ? -1.570 1.546 10.960 1.00 85.88 72 SER A CA 1
ATOM 554 C C . SER A 1 72 ? -2.312 2.864 10.755 1.00 85.88 72 SER A C 1
ATOM 556 O O . SER A 1 72 ? -3.213 3.168 11.526 1.00 85.88 72 SER A O 1
ATOM 558 N N . LEU A 1 73 ? -1.969 3.619 9.705 1.00 86.38 73 LEU A N 1
ATOM 559 C CA . LEU A 1 73 ? -2.659 4.863 9.345 1.00 86.38 73 LEU A CA 1
ATOM 560 C C . LEU A 1 73 ? -4.080 4.602 8.827 1.00 86.38 73 LEU A C 1
ATOM 562 O O . LEU A 1 73 ? -5.020 5.321 9.166 1.00 86.38 73 LEU A O 1
ATOM 566 N N . TRP A 1 74 ? -4.233 3.555 8.017 1.00 89.38 74 TRP A N 1
ATOM 567 C CA . TRP A 1 74 ? -5.478 3.201 7.345 1.00 89.38 74 TRP A CA 1
ATOM 568 C C . TRP A 1 74 ? -5.729 1.692 7.416 1.00 89.38 74 TRP A C 1
ATOM 570 O O . TRP A 1 74 ? -5.407 0.953 6.481 1.00 89.38 74 TRP A O 1
ATOM 580 N N . PRO A 1 75 ? -6.370 1.207 8.494 1.00 86.31 75 PRO A N 1
ATOM 581 C CA . PRO A 1 75 ? -6.652 -0.219 8.676 1.00 86.31 75 PRO A CA 1
ATOM 582 C C . PRO A 1 75 ? -7.504 -0.841 7.560 1.00 86.31 75 PRO A C 1
ATOM 584 O O . PRO A 1 75 ? -7.427 -2.043 7.310 1.00 86.31 75 PRO A O 1
ATOM 587 N N . SER A 1 76 ? -8.310 -0.019 6.877 1.00 86.62 76 SER A N 1
ATOM 588 C CA . SER A 1 76 ? -9.166 -0.432 5.753 1.00 86.62 76 SER A CA 1
ATOM 589 C C . SER A 1 76 ? -8.481 -0.339 4.384 1.00 86.62 76 SER A C 1
ATOM 591 O O . SER A 1 76 ? -9.108 -0.671 3.381 1.00 86.62 76 SER A O 1
ATOM 593 N N . LEU A 1 77 ? -7.215 0.092 4.313 1.00 89.69 77 LEU A N 1
ATOM 594 C CA . LEU A 1 77 ? -6.502 0.262 3.048 1.00 89.69 77 LEU A CA 1
ATOM 595 C C . LEU A 1 77 ? -6.394 -1.073 2.334 1.00 89.69 77 LEU A C 1
ATOM 597 O O . LEU A 1 77 ? -5.732 -1.969 2.850 1.00 89.69 77 LEU A O 1
ATOM 601 N N . GLU A 1 78 ? -6.979 -1.193 1.143 1.00 88.31 78 GLU A N 1
ATOM 602 C CA . GLU A 1 78 ? -6.995 -2.435 0.373 1.00 88.31 78 GLU A CA 1
ATOM 603 C C . GLU A 1 78 ? -5.785 -2.575 -0.544 1.00 88.31 78 GLU A C 1
ATOM 605 O O . GLU A 1 78 ? -5.189 -3.654 -0.596 1.00 88.31 78 GLU A O 1
ATOM 610 N N . ARG A 1 79 ? -5.446 -1.493 -1.255 1.00 88.44 79 ARG A N 1
ATOM 611 C CA . ARG A 1 79 ? -4.404 -1.443 -2.286 1.00 88.44 79 ARG A CA 1
ATOM 612 C C . ARG A 1 79 ? -3.801 -0.042 -2.405 1.00 88.44 79 ARG A C 1
ATOM 614 O O . ARG A 1 79 ? -4.456 0.954 -2.088 1.00 88.44 79 ARG A O 1
ATOM 621 N N . VAL A 1 80 ? -2.594 0.027 -2.957 1.00 89.88 80 VAL A N 1
ATOM 622 C CA . VAL A 1 80 ? -1.944 1.274 -3.376 1.00 89.88 80 VAL A CA 1
ATOM 623 C C . VAL A 1 80 ? -1.842 1.293 -4.897 1.00 89.88 80 VAL A C 1
ATOM 625 O O . VAL A 1 80 ? -1.214 0.422 -5.497 1.00 89.88 80 VAL A O 1
ATOM 628 N N . THR A 1 81 ? -2.470 2.269 -5.539 1.00 89.81 81 THR A N 1
ATOM 629 C CA . THR A 1 81 ? -2.362 2.463 -6.989 1.00 89.81 81 THR A CA 1
ATOM 630 C C . THR A 1 81 ? -1.109 3.266 -7.282 1.00 89.81 81 THR A C 1
ATOM 632 O O . THR A 1 81 ? -0.889 4.294 -6.650 1.00 89.81 81 THR A O 1
ATOM 635 N N . TRP A 1 82 ? -0.303 2.829 -8.241 1.00 87.69 82 TRP A N 1
ATOM 636 C CA . TRP A 1 82 ? 0.924 3.517 -8.628 1.00 87.69 82 TRP A CA 1
ATOM 637 C C . TRP A 1 82 ? 0.873 3.918 -10.096 1.00 87.69 82 TRP A C 1
ATOM 639 O O . TRP A 1 82 ? 0.303 3.190 -10.908 1.00 87.69 82 TRP A O 1
ATOM 649 N N . SER A 1 83 ? 1.481 5.056 -10.421 1.00 82.38 83 SER A N 1
ATOM 650 C CA . SER A 1 83 ? 1.593 5.551 -11.794 1.00 82.38 83 SER A CA 1
ATOM 651 C C . SER A 1 83 ? 3.064 5.550 -12.204 1.00 82.38 83 SER A C 1
ATOM 653 O O . SER A 1 83 ? 3.812 6.443 -11.818 1.00 82.38 83 SER A O 1
ATOM 655 N N . ASP A 1 84 ? 3.496 4.542 -12.959 1.00 80.88 84 ASP A N 1
ATOM 656 C CA . ASP A 1 84 ? 4.862 4.466 -13.487 1.00 80.88 84 ASP A CA 1
ATOM 657 C C . ASP A 1 84 ? 4.857 3.890 -14.904 1.00 80.88 84 ASP A C 1
ATOM 659 O O . ASP A 1 84 ? 3.953 3.146 -15.283 1.00 80.88 84 ASP A O 1
ATOM 663 N N . GLU A 1 85 ? 5.870 4.262 -15.676 1.00 79.50 85 GLU A N 1
ATOM 664 C CA . GLU A 1 85 ? 6.103 3.777 -17.038 1.00 79.50 85 GLU A CA 1
ATOM 665 C C . GLU A 1 85 ? 7.148 2.651 -17.059 1.00 79.50 85 GLU A C 1
ATOM 667 O O . GLU A 1 85 ? 7.232 1.896 -18.025 1.00 79.50 85 GLU A O 1
ATOM 672 N N . ASP A 1 86 ? 7.929 2.509 -15.985 1.00 81.31 86 ASP A N 1
ATOM 673 C CA . ASP A 1 86 ? 8.983 1.508 -15.860 1.00 81.31 86 ASP A CA 1
ATOM 674 C C . ASP A 1 86 ? 8.415 0.127 -15.473 1.00 81.31 86 ASP A C 1
ATOM 676 O O . ASP A 1 86 ? 7.773 -0.019 -14.419 1.00 81.31 86 ASP A O 1
ATOM 680 N N . PRO A 1 87 ? 8.650 -0.914 -16.297 1.00 81.25 87 PRO A N 1
ATOM 681 C CA . PRO A 1 87 ? 8.132 -2.254 -16.045 1.00 81.25 87 PRO A CA 1
ATOM 682 C C . PRO A 1 87 ? 8.655 -2.895 -14.756 1.00 81.25 87 PRO A C 1
ATOM 684 O O . PRO A 1 87 ? 7.872 -3.524 -14.042 1.00 81.25 87 PRO A O 1
ATOM 687 N N . ALA A 1 88 ? 9.938 -2.731 -14.424 1.00 75.38 88 ALA A N 1
ATOM 688 C CA . ALA A 1 88 ? 10.530 -3.329 -13.228 1.00 75.38 88 ALA A CA 1
ATOM 689 C C . ALA A 1 88 ? 9.919 -2.718 -11.963 1.00 75.38 88 ALA A C 1
ATOM 691 O O . ALA A 1 88 ? 9.509 -3.422 -11.032 1.00 75.38 88 ALA A O 1
ATOM 692 N N . ARG A 1 89 ? 9.750 -1.392 -11.962 1.00 80.50 89 ARG A N 1
ATOM 693 C CA . ARG A 1 89 ? 9.081 -0.700 -10.857 1.00 80.50 89 ARG A CA 1
ATOM 694 C C . ARG A 1 89 ? 7.594 -1.056 -10.759 1.00 80.50 89 ARG A C 1
ATOM 696 O O . ARG A 1 89 ? 7.067 -1.199 -9.654 1.00 80.50 89 ARG A O 1
ATOM 703 N N . THR A 1 90 ? 6.933 -1.294 -11.889 1.00 84.94 90 THR A N 1
ATOM 704 C CA . THR A 1 90 ? 5.542 -1.774 -11.934 1.00 84.94 90 THR A CA 1
ATOM 705 C C . THR A 1 90 ? 5.397 -3.184 -11.352 1.00 84.94 90 THR A C 1
ATOM 707 O O . THR A 1 90 ? 4.450 -3.447 -10.607 1.00 84.94 90 THR A O 1
ATOM 710 N N . GLN A 1 91 ? 6.345 -4.088 -11.619 1.00 84.00 91 GLN A N 1
ATOM 711 C CA . GLN A 1 91 ? 6.359 -5.425 -11.015 1.00 84.00 91 GLN A CA 1
ATOM 712 C C . GLN A 1 91 ? 6.533 -5.361 -9.494 1.00 84.00 91 GLN A C 1
ATOM 714 O O . GLN A 1 91 ? 5.828 -6.058 -8.762 1.00 84.00 91 GLN A O 1
ATOM 719 N N . LEU A 1 92 ? 7.412 -4.484 -9.002 1.00 84.12 92 LEU A N 1
ATOM 720 C CA . LEU A 1 92 ? 7.599 -4.279 -7.566 1.00 84.12 92 LEU A CA 1
ATOM 721 C C . LEU A 1 92 ? 6.325 -3.737 -6.895 1.00 84.12 92 LEU A C 1
ATOM 723 O O . LEU A 1 92 ? 5.929 -4.214 -5.830 1.00 84.12 92 LEU A O 1
ATOM 727 N N . ALA A 1 93 ? 5.643 -2.787 -7.540 1.00 88.44 93 ALA A N 1
ATOM 728 C CA . ALA A 1 93 ? 4.348 -2.278 -7.093 1.00 88.44 93 ALA A CA 1
ATOM 729 C C . ALA A 1 93 ? 3.258 -3.364 -7.084 1.00 88.44 93 ALA A C 1
ATOM 731 O O . ALA A 1 93 ? 2.445 -3.427 -6.156 1.00 88.44 93 ALA A O 1
ATOM 732 N N . HIS A 1 94 ? 3.249 -4.243 -8.089 1.00 89.19 94 HIS A N 1
ATOM 733 C CA . HIS A 1 94 ? 2.352 -5.394 -8.126 1.00 89.19 94 HIS A CA 1
ATOM 734 C C . HIS A 1 94 ? 2.630 -6.345 -6.957 1.00 89.19 94 HIS A C 1
ATOM 736 O O . HIS A 1 94 ? 1.711 -6.655 -6.204 1.00 89.19 94 HIS A O 1
ATOM 742 N N . PHE A 1 95 ? 3.891 -6.738 -6.748 1.00 86.69 95 PHE A N 1
ATOM 743 C CA . PHE A 1 95 ? 4.307 -7.592 -5.631 1.00 86.69 95 PHE A CA 1
ATOM 744 C C . PHE A 1 95 ? 3.935 -6.993 -4.268 1.00 86.69 95 PHE A C 1
ATOM 746 O O . PHE A 1 95 ? 3.447 -7.697 -3.380 1.00 86.69 95 PHE A O 1
ATOM 753 N N . PHE A 1 96 ? 4.104 -5.679 -4.101 1.00 89.56 96 PHE A N 1
ATOM 754 C CA . PHE A 1 96 ? 3.689 -4.988 -2.885 1.00 89.56 96 PHE A CA 1
ATOM 755 C C . PHE A 1 96 ? 2.186 -5.155 -2.611 1.00 89.56 96 PHE A C 1
ATOM 757 O O . PHE A 1 96 ? 1.798 -5.477 -1.488 1.00 89.56 96 PHE A O 1
ATOM 764 N N . ASN A 1 97 ? 1.345 -4.979 -3.634 1.00 91.19 97 ASN A N 1
ATOM 765 C CA . ASN A 1 97 ? -0.108 -5.096 -3.509 1.00 91.19 97 ASN A CA 1
ATOM 766 C C . ASN A 1 97 ? -0.608 -6.539 -3.385 1.00 91.19 97 ASN A C 1
ATOM 768 O O . ASN A 1 97 ? -1.586 -6.771 -2.675 1.00 91.19 97 ASN A O 1
ATOM 772 N N . SER A 1 98 ? 0.012 -7.495 -4.079 1.00 87.38 98 SER A N 1
ATOM 773 C CA . SER A 1 98 ? -0.452 -8.885 -4.101 1.00 87.38 98 SER A CA 1
ATOM 774 C C . SER A 1 98 ? 0.039 -9.690 -2.899 1.00 87.38 98 SER A C 1
ATOM 776 O O . SER A 1 98 ? -0.715 -10.500 -2.367 1.00 87.38 98 SER A O 1
ATOM 778 N N . GLU A 1 99 ? 1.266 -9.434 -2.432 1.00 87.25 99 GLU A N 1
ATOM 779 C CA . GLU A 1 99 ? 1.913 -10.236 -1.387 1.00 87.25 99 GLU A CA 1
ATOM 780 C C . GLU A 1 99 ? 2.118 -9.448 -0.089 1.00 87.25 99 GLU A C 1
ATOM 782 O O . GLU A 1 99 ? 1.616 -9.831 0.971 1.00 87.25 99 GLU A O 1
ATOM 787 N N . VAL A 1 100 ? 2.845 -8.325 -0.149 1.00 87.94 100 VAL A N 1
ATOM 788 C CA . VAL A 1 100 ? 3.356 -7.647 1.058 1.00 87.94 100 VAL A CA 1
ATOM 789 C C . VAL A 1 100 ? 2.231 -7.024 1.885 1.00 87.94 100 VAL A C 1
ATOM 791 O O . VAL A 1 100 ? 2.173 -7.223 3.104 1.00 87.94 100 VAL A O 1
ATOM 794 N N . LEU A 1 101 ? 1.339 -6.269 1.243 1.00 89.06 101 LEU A N 1
ATOM 795 C CA . LEU A 1 101 ? 0.251 -5.567 1.918 1.00 89.06 101 LEU A CA 1
ATOM 796 C C . LEU A 1 101 ? -0.774 -6.550 2.524 1.00 89.06 101 LEU A C 1
ATOM 798 O O . LEU A 1 101 ? -1.047 -6.436 3.724 1.00 89.06 101 LEU A O 1
ATOM 802 N N . PRO A 1 102 ? -1.281 -7.573 1.800 1.00 86.25 102 PRO A N 1
ATOM 803 C CA . PRO A 1 102 ? -2.195 -8.559 2.378 1.00 86.25 102 PRO A CA 1
ATOM 804 C C . PRO A 1 102 ? -1.561 -9.395 3.495 1.00 86.25 102 PRO A C 1
ATOM 806 O O . PRO A 1 102 ? -2.222 -9.673 4.499 1.00 86.25 102 PRO A O 1
ATOM 809 N N . PHE A 1 103 ? -0.284 -9.774 3.358 1.00 84.56 103 PHE A N 1
ATOM 810 C CA . PHE A 1 103 ? 0.439 -10.500 4.403 1.00 84.56 103 PHE A CA 1
ATOM 811 C C . PHE A 1 103 ? 0.505 -9.692 5.704 1.00 84.56 103 PHE A C 1
ATOM 813 O O . PHE A 1 103 ? 0.149 -10.201 6.769 1.00 84.56 103 PHE A O 1
ATOM 820 N N . ASN A 1 104 ? 0.906 -8.417 5.629 1.00 84.69 104 ASN A N 1
ATOM 821 C CA . ASN A 1 104 ? 0.988 -7.566 6.817 1.00 84.69 104 ASN A CA 1
ATOM 822 C C . ASN A 1 104 ? -0.400 -7.249 7.396 1.00 84.69 104 ASN A C 1
ATOM 824 O O . ASN A 1 104 ? -0.532 -7.203 8.617 1.00 84.69 104 ASN A O 1
ATOM 828 N N . ARG A 1 105 ? -1.449 -7.133 6.569 1.00 84.50 105 ARG A N 1
ATOM 829 C CA . ARG A 1 105 ? -2.830 -6.978 7.060 1.00 84.50 105 ARG A CA 1
ATOM 830 C C . ARG A 1 105 ? -3.270 -8.180 7.890 1.00 84.50 105 ARG A C 1
ATOM 832 O O . ARG A 1 105 ? -3.768 -8.000 8.997 1.00 84.50 105 ARG A O 1
ATOM 839 N N . LYS A 1 106 ? -3.052 -9.399 7.385 1.00 81.31 106 LYS A N 1
ATOM 840 C CA . LYS A 1 106 ? -3.354 -10.638 8.125 1.00 81.31 106 LYS A CA 1
ATOM 841 C C . LYS A 1 106 ? -2.569 -10.717 9.434 1.00 81.31 106 LYS A C 1
ATOM 843 O O . LYS A 1 106 ? -3.126 -11.126 10.443 1.00 81.31 106 LYS A O 1
ATOM 848 N N . LEU A 1 107 ? -1.301 -10.306 9.422 1.00 79.12 107 LEU A N 1
ATOM 849 C CA . LEU A 1 107 ? -0.449 -10.301 10.611 1.00 79.12 107 LEU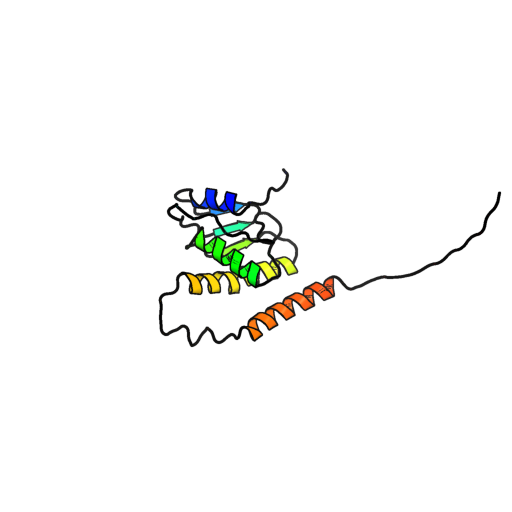 A CA 1
ATOM 850 C C . LEU A 1 107 ? -0.923 -9.302 11.683 1.00 79.12 107 LEU A C 1
ATOM 852 O O . LEU A 1 107 ? -0.817 -9.604 12.866 1.00 79.12 107 LEU A O 1
ATOM 856 N N . LEU A 1 108 ? -1.404 -8.122 11.277 1.00 78.31 108 LEU A N 1
ATOM 857 C CA . LEU A 1 108 ? -1.810 -7.045 12.190 1.00 78.31 108 LEU A CA 1
ATOM 858 C C . LEU A 1 108 ? -3.250 -7.186 12.699 1.00 78.31 108 LEU A C 1
ATOM 860 O O . LEU A 1 108 ? -3.510 -6.886 13.860 1.00 78.31 108 LEU A O 1
ATOM 864 N N . PHE A 1 109 ? -4.178 -7.629 11.847 1.00 77.56 109 PHE A N 1
ATOM 865 C CA . PHE A 1 109 ? -5.620 -7.606 12.134 1.00 77.56 109 PHE A CA 1
ATOM 866 C C . PHE A 1 109 ? -6.294 -8.984 12.094 1.00 77.56 109 PHE A C 1
ATOM 868 O O . PHE A 1 109 ? -7.487 -9.091 12.375 1.00 77.56 109 PHE A O 1
ATOM 875 N N . GLY A 1 110 ? -5.571 -10.045 11.728 1.00 61.47 110 GLY A N 1
ATOM 876 C CA . GLY A 1 110 ? -6.105 -11.405 11.749 1.00 61.47 110 GLY A CA 1
ATOM 877 C C . GLY A 1 110 ? -6.333 -11.895 13.179 1.00 61.47 110 GLY A C 1
ATOM 878 O O . GLY A 1 110 ? -5.441 -11.825 14.023 1.00 61.47 110 GLY A O 1
ATOM 879 N N . THR A 1 111 ? -7.529 -12.411 13.459 1.00 44.78 111 THR A N 1
ATOM 880 C CA . THR A 1 111 ? -7.859 -13.069 14.726 1.00 44.78 111 THR A CA 1
ATOM 881 C C . THR A 1 111 ? -7.019 -14.330 14.951 1.00 44.78 111 THR A C 1
ATOM 883 O O . THR A 1 111 ? -6.697 -15.075 14.027 1.00 44.78 111 THR A O 1
ATOM 886 N N . HIS A 1 112 ? -6.672 -14.568 16.217 1.00 50.72 112 HIS A N 1
ATOM 887 C CA . HIS A 1 112 ? -5.913 -15.726 16.684 1.00 50.72 112 HIS A CA 1
ATOM 888 C C . HIS A 1 112 ? -6.618 -17.060 16.350 1.00 50.72 112 HIS A C 1
ATOM 890 O O . HIS A 1 112 ? -7.803 -17.210 16.637 1.00 50.72 112 HIS A O 1
ATOM 896 N N . ARG A 1 113 ? -5.800 -18.036 15.925 1.00 47.44 113 ARG A N 1
ATOM 897 C CA . ARG A 1 113 ? -5.983 -19.505 15.924 1.00 47.44 113 ARG A CA 1
ATOM 898 C C . ARG A 1 113 ? -6.712 -20.194 14.752 1.00 47.44 113 ARG A C 1
ATOM 900 O O . ARG A 1 113 ? -7.871 -19.949 14.461 1.00 47.44 113 ARG A O 1
ATOM 907 N N . ASP A 1 114 ? -5.953 -21.151 14.209 1.00 38.00 114 ASP A N 1
ATOM 908 C CA . ASP A 1 114 ? -6.325 -22.428 13.580 1.00 38.00 114 ASP A CA 1
ATOM 909 C C . ASP A 1 114 ? -6.372 -22.546 12.044 1.00 38.00 114 ASP A C 1
ATOM 911 O O . ASP A 1 114 ? -6.221 -23.658 11.552 1.00 38.00 114 ASP A O 1
ATOM 915 N N . ASP A 1 115 ? -6.342 -21.449 11.277 1.00 38.88 115 ASP A N 1
ATOM 916 C CA . ASP A 1 115 ? -6.114 -21.508 9.808 1.00 38.88 115 ASP A CA 1
ATOM 917 C C . ASP A 1 115 ? -4.734 -20.974 9.367 1.00 38.88 115 ASP A C 1
ATOM 919 O O . ASP A 1 115 ? -4.375 -20.979 8.187 1.00 38.88 115 ASP A O 1
ATOM 923 N N . ALA A 1 116 ? -3.910 -20.528 10.320 1.00 41.72 116 ALA A N 1
ATOM 924 C CA . ALA A 1 116 ? -2.574 -19.997 10.042 1.00 41.72 116 ALA A CA 1
ATOM 925 C C . ALA A 1 116 ? -1.529 -21.085 9.723 1.00 41.72 116 ALA A C 1
ATOM 927 O O . ALA A 1 116 ? -0.453 -20.757 9.228 1.00 41.72 116 ALA A O 1
ATOM 928 N N . GLU A 1 117 ? -1.822 -22.368 9.959 1.00 41.62 117 GLU A N 1
ATOM 929 C CA . GLU A 1 117 ? -0.864 -23.457 9.706 1.00 41.62 117 GLU A CA 1
ATOM 930 C C . GLU A 1 117 ? -0.844 -23.934 8.245 1.00 41.62 117 GLU A C 1
ATOM 932 O O . GLU A 1 117 ? 0.163 -24.477 7.794 1.00 41.62 117 GLU A O 1
ATOM 937 N N . SER A 1 118 ? -1.896 -23.684 7.461 1.00 36.97 118 SER A N 1
ATOM 938 C CA . SER A 1 118 ? -1.991 -24.181 6.080 1.00 36.97 118 SER A CA 1
ATOM 939 C C . SER A 1 118 ? -1.531 -23.174 5.016 1.00 36.97 118 SER A C 1
ATOM 941 O O . SER A 1 118 ? -1.125 -23.590 3.933 1.00 36.97 118 SER A O 1
ATOM 943 N N . SER A 1 119 ? -1.495 -21.868 5.320 1.00 41.59 119 SER A N 1
ATOM 944 C CA . SER A 1 119 ? -1.047 -20.823 4.374 1.00 41.59 119 SER A CA 1
ATOM 945 C C . SER A 1 119 ? 0.273 -20.134 4.754 1.00 41.59 119 SER A C 1
ATOM 947 O O . SER A 1 119 ? 0.829 -19.416 3.924 1.00 41.59 119 SER A O 1
ATOM 949 N N . ALA A 1 120 ? 0.811 -20.358 5.961 1.00 43.25 120 ALA A N 1
ATOM 950 C CA . ALA A 1 120 ? 2.135 -19.866 6.375 1.00 43.25 120 ALA A CA 1
ATOM 951 C C . ALA A 1 120 ? 3.299 -20.763 5.903 1.00 43.25 120 ALA A C 1
ATOM 953 O O . ALA A 1 120 ? 4.444 -20.564 6.306 1.00 43.25 120 ALA A O 1
ATOM 954 N N . ASN A 1 121 ? 3.011 -21.744 5.044 1.00 41.94 121 ASN A N 1
ATOM 955 C CA . ASN A 1 121 ? 3.999 -22.673 4.506 1.00 41.94 121 ASN A CA 1
ATOM 956 C C . ASN A 1 121 ? 4.656 -22.207 3.202 1.00 41.94 121 ASN A C 1
ATOM 958 O O . ASN A 1 121 ? 5.399 -22.986 2.614 1.00 41.94 121 ASN A O 1
ATOM 962 N N . MET A 1 122 ? 4.464 -20.951 2.773 1.00 47.00 122 MET A N 1
ATOM 963 C CA . MET A 1 122 ? 5.449 -20.357 1.871 1.00 47.00 122 MET A CA 1
ATOM 964 C C . MET A 1 122 ? 6.656 -19.960 2.709 1.00 47.00 122 MET A C 1
ATOM 966 O O . MET A 1 122 ? 6.641 -18.969 3.447 1.00 47.00 122 MET A O 1
ATOM 970 N N . SER A 1 123 ? 7.685 -20.802 2.680 1.00 50.44 123 SER A N 1
ATOM 971 C CA . SER A 1 123 ? 8.838 -20.618 3.548 1.00 50.44 123 SER A CA 1
ATOM 972 C C . SER A 1 123 ? 9.469 -19.256 3.251 1.00 50.44 123 SER A C 1
ATOM 974 O O . SER A 1 123 ? 9.553 -18.819 2.105 1.00 50.44 123 SER A O 1
ATOM 976 N N . LYS A 1 124 ? 10.010 -18.585 4.270 1.00 52.53 124 LYS A N 1
ATOM 977 C CA . LYS A 1 124 ? 10.839 -17.372 4.115 1.00 52.53 124 LYS A CA 1
ATOM 978 C C . LYS A 1 124 ? 11.909 -17.509 3.010 1.00 52.53 124 LYS A C 1
ATOM 980 O O . LYS A 1 124 ? 12.393 -16.509 2.490 1.00 52.53 124 LYS A O 1
ATOM 985 N N . LYS A 1 125 ? 12.288 -18.747 2.665 1.00 51.41 125 LYS A N 1
ATOM 986 C CA . LYS A 1 125 ? 13.199 -19.112 1.579 1.00 51.41 125 LYS A CA 1
ATOM 987 C C . LYS A 1 125 ? 12.564 -18.978 0.186 1.00 51.41 125 LYS A C 1
ATOM 989 O O . LYS A 1 125 ? 13.263 -18.542 -0.716 1.00 51.41 125 LYS A O 1
ATOM 994 N N . GLU A 1 126 ? 11.280 -19.286 0.020 1.00 54.78 126 GLU A N 1
ATOM 995 C CA . GLU A 1 126 ? 10.524 -19.144 -1.237 1.00 54.78 126 GLU A CA 1
ATOM 996 C C . GLU A 1 126 ? 10.205 -17.680 -1.546 1.00 54.78 126 GLU A C 1
ATOM 998 O O . GLU A 1 126 ? 10.471 -17.228 -2.654 1.00 54.78 126 GLU A O 1
ATOM 1003 N N . MET A 1 127 ? 9.783 -16.889 -0.551 1.00 54.62 127 MET A N 1
ATOM 1004 C CA . MET A 1 127 ? 9.664 -15.431 -0.727 1.00 54.62 127 MET A CA 1
ATOM 1005 C C . MET A 1 127 ? 11.017 -14.781 -1.0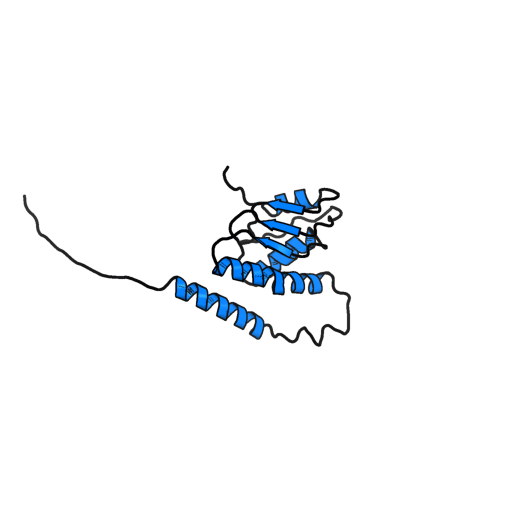25 1.00 54.62 127 MET A C 1
ATOM 1007 O O . MET A 1 127 ? 11.114 -13.909 -1.883 1.00 54.62 127 MET A O 1
ATOM 1011 N N . LYS A 1 128 ? 12.092 -15.231 -0.361 1.00 55.06 128 LYS A N 1
ATOM 1012 C CA . LYS A 1 128 ? 13.454 -14.778 -0.675 1.00 55.06 128 LYS A CA 1
ATOM 1013 C C . LYS A 1 128 ? 13.898 -15.214 -2.080 1.00 55.06 128 LYS A C 1
ATOM 1015 O O . LYS A 1 128 ? 14.693 -14.508 -2.687 1.00 55.06 128 LYS A O 1
ATOM 1020 N N . ALA A 1 129 ? 13.412 -16.346 -2.589 1.00 57.66 129 ALA A N 1
ATOM 1021 C CA . ALA A 1 129 ? 13.712 -16.823 -3.937 1.00 57.66 129 ALA A CA 1
ATOM 1022 C C . ALA A 1 129 ? 12.977 -16.008 -5.009 1.00 57.66 129 ALA A C 1
ATOM 1024 O O . ALA A 1 129 ? 13.617 -15.590 -5.965 1.00 57.66 129 ALA A O 1
ATOM 1025 N N . LEU A 1 130 ? 11.690 -15.698 -4.808 1.00 55.69 130 LEU A N 1
ATOM 1026 C CA . LEU A 1 130 ? 10.946 -14.764 -5.665 1.00 55.69 130 LEU A CA 1
ATOM 1027 C C . LEU A 1 130 ? 11.614 -13.387 -5.683 1.00 55.69 130 LEU A C 1
ATOM 1029 O O . LEU A 1 130 ? 11.800 -12.796 -6.738 1.00 55.69 130 LEU A O 1
ATOM 1033 N N . PHE A 1 131 ? 12.062 -12.923 -4.516 1.00 55.94 131 PHE A N 1
ATOM 1034 C CA . PHE A 1 131 ? 12.807 -11.680 -4.392 1.00 55.94 131 PHE A CA 1
ATOM 1035 C C . PHE A 1 131 ? 14.154 -11.710 -5.136 1.00 55.94 131 PHE A C 1
ATOM 1037 O O . PHE A 1 131 ? 14.516 -10.742 -5.793 1.00 55.94 131 PHE A O 1
ATOM 1044 N N . LYS A 1 132 ? 14.889 -12.828 -5.073 1.00 57.81 132 LYS A N 1
ATOM 1045 C CA . LYS A 1 132 ? 16.147 -13.012 -5.816 1.00 57.81 132 LYS A CA 1
ATOM 1046 C C . LYS A 1 132 ? 15.921 -13.027 -7.333 1.00 57.81 132 LYS A C 1
ATOM 1048 O O . LYS A 1 132 ? 16.727 -12.449 -8.044 1.00 57.81 132 LYS A O 1
ATOM 1053 N N . LEU A 1 133 ? 14.823 -13.627 -7.793 1.00 54.72 133 LEU A N 1
ATOM 1054 C CA . LEU A 1 133 ? 14.449 -13.671 -9.209 1.00 54.72 133 LEU A CA 1
ATOM 1055 C C . LEU A 1 133 ? 14.147 -12.268 -9.763 1.00 54.72 133 LEU A C 1
ATOM 1057 O O . LEU A 1 133 ? 14.618 -11.922 -10.834 1.00 54.72 133 LEU A O 1
ATOM 1061 N N . VAL A 1 134 ? 13.420 -11.441 -8.999 1.00 52.25 134 VAL A N 1
ATOM 1062 C CA . VAL A 1 134 ? 13.146 -10.038 -9.370 1.00 52.25 134 VAL A CA 1
ATOM 1063 C C . VAL A 1 134 ? 14.429 -9.195 -9.378 1.00 52.25 134 VAL A C 1
ATOM 1065 O O . VAL A 1 134 ? 14.547 -8.278 -10.178 1.00 52.25 134 VAL A O 1
ATOM 1068 N N . MET A 1 135 ? 15.393 -9.492 -8.500 1.00 51.34 135 MET A N 1
ATOM 1069 C CA . MET A 1 135 ? 16.683 -8.789 -8.452 1.00 51.34 135 MET A CA 1
ATOM 1070 C C . MET A 1 135 ? 17.613 -9.154 -9.621 1.00 51.34 135 MET A C 1
ATOM 1072 O O . MET A 1 135 ? 18.277 -8.264 -10.139 1.00 51.34 135 MET A O 1
ATOM 1076 N N . GLU A 1 136 ? 17.663 -10.425 -10.040 1.00 49.56 136 GLU A N 1
ATOM 1077 C CA . GLU A 1 136 ? 18.505 -10.868 -11.170 1.00 49.56 136 GLU A CA 1
ATOM 1078 C C . GLU A 1 136 ? 18.049 -10.240 -12.503 1.00 49.56 136 GLU A C 1
ATOM 1080 O O . GLU A 1 136 ? 18.890 -9.754 -13.250 1.00 49.56 136 GLU A O 1
ATOM 1085 N N . ASP A 1 137 ? 16.739 -10.110 -12.741 1.00 42.97 137 ASP A N 1
ATOM 1086 C CA . ASP A 1 137 ? 16.192 -9.449 -13.946 1.00 42.97 137 ASP A CA 1
ATOM 1087 C C . ASP A 1 137 ? 16.464 -7.929 -13.994 1.00 42.97 137 ASP A C 1
ATOM 1089 O O . ASP A 1 137 ? 16.491 -7.328 -15.067 1.00 42.97 137 ASP A O 1
ATOM 1093 N N . VAL A 1 138 ? 16.645 -7.287 -12.834 1.00 47.66 138 VAL A N 1
ATOM 1094 C CA . VAL A 1 138 ? 16.922 -5.842 -12.742 1.00 47.66 138 VAL A CA 1
ATOM 1095 C C . VAL A 1 138 ? 18.419 -5.551 -12.865 1.00 47.66 138 VAL A C 1
ATOM 1097 O O . VAL A 1 138 ? 18.785 -4.565 -13.495 1.00 47.66 138 VAL A O 1
ATOM 1100 N N . GLU A 1 139 ? 19.289 -6.401 -12.309 1.00 44.78 139 GLU A N 1
ATOM 1101 C CA . GLU A 1 139 ? 20.745 -6.241 -12.441 1.00 44.78 139 GLU A CA 1
ATOM 1102 C C . GLU A 1 139 ? 21.264 -6.624 -13.842 1.00 44.78 139 GLU A C 1
ATOM 1104 O O . GLU A 1 139 ? 22.206 -5.992 -14.321 1.00 44.78 139 GLU A O 1
ATOM 1109 N N . GLU A 1 140 ? 20.643 -7.587 -14.539 1.00 43.44 140 GLU A N 1
ATOM 1110 C CA . GLU A 1 140 ? 21.001 -7.911 -15.934 1.00 43.44 140 GLU A CA 1
ATOM 1111 C C . GLU A 1 140 ? 20.578 -6.817 -16.933 1.00 43.44 140 GLU A C 1
ATOM 1113 O O . GLU A 1 140 ? 21.222 -6.651 -17.964 1.00 43.44 140 GLU A O 1
ATOM 1118 N N . ALA A 1 141 ? 19.562 -6.005 -16.620 1.00 46.12 141 ALA A N 1
ATOM 1119 C CA . ALA A 1 141 ? 19.152 -4.883 -17.472 1.00 46.12 141 ALA A CA 1
ATOM 1120 C C . ALA A 1 141 ? 20.074 -3.646 -17.369 1.00 46.12 141 ALA A C 1
ATOM 1122 O O . ALA A 1 141 ? 20.036 -2.790 -18.252 1.00 46.12 141 ALA A O 1
ATOM 1123 N N . ASP A 1 142 ? 20.911 -3.566 -16.327 1.00 43.50 142 ASP A N 1
ATOM 1124 C CA . ASP A 1 142 ? 21.921 -2.511 -16.131 1.00 43.50 142 ASP A CA 1
ATOM 1125 C C . ASP A 1 142 ? 23.336 -2.946 -16.583 1.00 43.50 142 ASP A C 1
ATOM 1127 O O . ASP A 1 142 ? 24.291 -2.171 -16.472 1.00 43.50 142 ASP A O 1
ATOM 1131 N N . SER A 1 143 ? 23.500 -4.173 -17.098 1.00 48.25 143 SER A N 1
ATOM 1132 C CA . SER A 1 143 ? 24.786 -4.713 -17.568 1.00 48.25 143 SER A CA 1
ATOM 1133 C C . SER A 1 143 ? 24.735 -5.189 -19.020 1.00 48.25 143 SER A C 1
ATOM 1135 O O . SER A 1 143 ? 24.769 -6.382 -19.279 1.00 48.25 143 SER A O 1
ATOM 1137 N N . ASP A 1 144 ? 24.735 -4.236 -19.952 1.00 41.72 144 ASP A N 1
ATOM 1138 C CA . ASP A 1 144 ? 25.310 -4.372 -21.302 1.00 41.72 144 ASP A CA 1
ATOM 1139 C C . ASP A 1 144 ? 25.678 -2.950 -21.792 1.00 41.72 144 ASP A C 1
ATOM 1141 O O . ASP A 1 144 ? 24.806 -2.137 -22.083 1.00 41.72 144 ASP A O 1
ATOM 1145 N N . SER A 1 145 ? 26.929 -2.515 -21.570 1.00 45.12 145 SER A N 1
ATOM 1146 C CA . SER A 1 145 ? 28.023 -2.391 -22.567 1.00 45.12 145 SER A CA 1
ATOM 1147 C C . SER A 1 145 ? 28.205 -0.907 -22.995 1.00 45.12 145 SER A C 1
ATOM 1149 O O . SER A 1 145 ? 27.240 -0.161 -23.087 1.00 45.12 145 SER A O 1
ATOM 1151 N N . ASP A 1 146 ? 29.390 -0.306 -23.153 1.00 43.91 146 ASP A N 1
ATOM 1152 C CA . ASP A 1 146 ? 30.714 -0.839 -23.462 1.00 43.91 146 ASP A CA 1
ATOM 1153 C C . ASP A 1 146 ? 31.851 -0.041 -22.805 1.00 43.91 146 ASP A C 1
ATOM 1155 O O . ASP A 1 146 ? 31.871 1.194 -22.772 1.00 43.91 146 ASP A O 1
ATOM 1159 N N . VAL A 1 147 ? 32.861 -0.788 -22.361 1.00 52.38 147 VAL A N 1
ATOM 1160 C CA . VAL A 1 147 ? 34.240 -0.315 -22.315 1.00 52.38 147 VAL A CA 1
ATOM 1161 C C . VAL A 1 147 ? 34.801 -0.415 -23.731 1.00 52.38 147 VAL A C 1
ATOM 1163 O O . VAL A 1 147 ? 34.774 -1.491 -24.313 1.00 52.38 147 VAL A O 1
ATOM 1166 N N . ASP A 1 148 ? 35.366 0.670 -24.260 1.00 42.88 148 ASP A N 1
ATOM 1167 C CA . ASP A 1 148 ? 36.458 0.536 -25.220 1.00 42.88 148 ASP A CA 1
ATOM 1168 C C . ASP A 1 148 ? 37.457 1.691 -25.123 1.00 42.88 148 ASP A C 1
ATOM 1170 O O . ASP A 1 148 ? 37.132 2.875 -25.034 1.00 42.88 148 ASP A O 1
ATOM 1174 N N . THR A 1 149 ? 38.716 1.277 -25.073 1.00 49.84 149 THR A N 1
ATOM 1175 C CA . THR A 1 149 ? 39.926 2.063 -24.847 1.00 49.84 149 THR A CA 1
ATOM 1176 C C . THR A 1 149 ? 40.461 2.582 -26.177 1.00 49.84 149 THR A C 1
ATOM 1178 O O . THR A 1 149 ? 40.664 1.772 -27.071 1.00 49.84 149 THR A O 1
ATOM 1181 N N . TYR A 1 150 ? 40.841 3.862 -26.282 1.00 43.81 150 TYR A N 1
ATOM 1182 C CA . TYR A 1 150 ? 41.877 4.278 -27.239 1.00 43.81 150 TYR A CA 1
ATOM 1183 C C . TYR A 1 150 ? 42.828 5.318 -26.634 1.00 43.81 150 TYR A C 1
ATOM 1185 O O . TYR A 1 150 ? 42.469 6.459 -26.357 1.00 43.81 150 TYR A O 1
ATOM 1193 N N . PHE A 1 151 ? 44.072 4.873 -26.446 1.00 48.47 151 PHE A N 1
ATOM 1194 C CA . PHE A 1 151 ? 45.271 5.693 -26.303 1.00 48.47 151 PHE A CA 1
ATOM 1195 C C . PHE A 1 151 ? 45.460 6.590 -27.533 1.00 48.47 151 PHE A C 1
ATOM 1197 O O . PHE A 1 151 ? 45.294 6.132 -28.663 1.00 48.47 151 PHE A O 1
ATOM 1204 N N . SER A 1 152 ? 45.936 7.816 -27.323 1.00 45.41 152 SER A N 1
ATOM 1205 C CA . SER A 1 152 ? 46.831 8.501 -28.262 1.00 45.41 152 SER A CA 1
ATOM 1206 C C . SER A 1 152 ? 47.699 9.484 -27.480 1.00 45.41 152 SER A C 1
ATOM 1208 O O . SER A 1 152 ? 47.245 10.543 -27.054 1.00 45.41 152 SER A O 1
ATOM 1210 N N . GLU A 1 153 ? 48.949 9.080 -27.249 1.00 53.47 153 GLU A N 1
ATOM 1211 C CA . GLU A 1 153 ? 50.059 10.010 -27.076 1.00 53.47 153 GLU A CA 1
ATOM 1212 C C . GLU A 1 153 ? 50.230 10.774 -28.394 1.00 53.47 153 GLU A C 1
ATOM 1214 O O . GLU A 1 153 ? 50.419 10.152 -29.437 1.00 53.47 153 GLU A O 1
ATOM 1219 N N . GLU A 1 154 ? 50.228 12.105 -28.363 1.00 52.41 154 GLU A N 1
ATOM 1220 C CA . GLU A 1 154 ? 50.919 12.879 -29.390 1.00 52.41 154 GLU A CA 1
ATOM 1221 C C . GLU A 1 154 ? 51.693 14.023 -28.734 1.00 52.41 154 GLU A C 1
ATOM 1223 O O . GLU A 1 154 ? 51.237 14.688 -27.804 1.00 52.41 154 GLU A O 1
ATOM 1228 N N . SER A 1 155 ? 52.942 14.114 -29.171 1.00 52.72 155 SER A N 1
ATOM 1229 C CA . SER A 1 155 ? 54.063 14.824 -28.574 1.00 52.72 155 SER A CA 1
ATOM 1230 C C . SER A 1 155 ? 54.020 16.339 -28.817 1.00 52.72 155 SER A C 1
ATOM 1232 O O . SER A 1 155 ? 53.258 16.829 -29.642 1.00 52.72 155 SER A O 1
ATOM 1234 N N . GLY A 1 156 ? 54.869 17.074 -28.085 1.00 46.06 156 GLY A N 1
ATOM 1235 C CA . GLY A 1 156 ? 55.012 18.536 -28.144 1.00 46.06 156 GLY A CA 1
ATOM 1236 C C . GLY A 1 156 ? 55.311 19.116 -29.532 1.00 46.06 156 GLY A C 1
ATOM 1237 O O . GLY A 1 156 ? 55.707 18.413 -30.456 1.00 46.06 156 GLY A O 1
ATOM 1238 N N . SER A 1 157 ? 55.094 20.413 -29.727 1.00 51.84 157 SER A N 1
ATOM 1239 C CA . SER A 1 157 ? 56.049 21.552 -29.752 1.00 51.84 157 SER A CA 1
ATOM 1240 C C . SER A 1 157 ? 55.173 22.787 -30.088 1.00 51.84 157 SER A C 1
ATOM 1242 O O . SER A 1 157 ? 54.125 22.596 -30.699 1.00 51.84 157 SER A O 1
ATOM 1244 N N . GLU A 1 158 ? 55.410 24.049 -29.734 1.00 42.09 158 GLU A N 1
ATOM 1245 C CA . GLU A 1 158 ? 56.592 24.879 -29.450 1.00 42.09 158 GLU A CA 1
ATOM 1246 C C . GLU A 1 158 ? 56.274 25.903 -28.344 1.00 42.09 158 GLU A C 1
ATOM 1248 O O . GLU A 1 158 ? 55.085 26.277 -28.198 1.00 42.09 158 GLU A O 1
#

Foldseek 3Di:
DPQDADALVNLLVVQQDEPDQEEEHQHALQPHDADDPNPHDGYQHQEYEHPDQQHHHLDLVSLLSSLLSNCVSHVNHQAYHYDHPDPLSVVVRVCSNPPRNVVSSCVPPNDDDDPCVPPVPCDPVNVVVVSVVSVVVVVVVVDDDDDDDDDDDDDDDD